Protein AF-A0AA35M5R7-F1 (afdb_monomer)

pLDDT: mean 72.21, std 17.7, range [35.25, 91.69]

Sequence (112 aa):
MNRRSISDASERSCEGLTAEDTRELWRCMLELQGLYGCYTSARIDVAMEAGEQGVNLMPNRFIIDTLNSSVLEHLPQDGLEKLNRFLCHDGPPSPPAKRSHRPNFLKRSAMA

Organism: NCBI:txid1926264

Foldseek 3Di:
DDPPDPVVLVL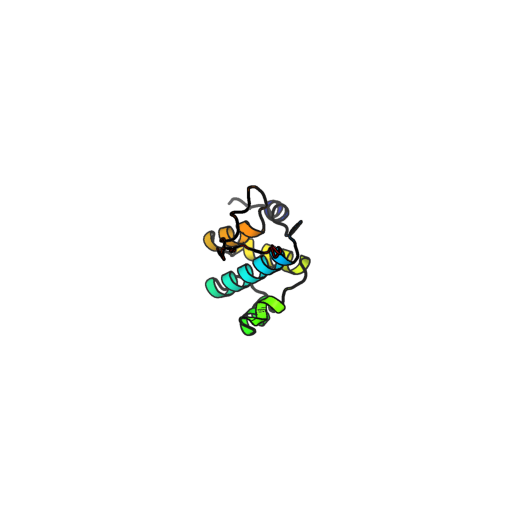QALPPPDPVLLLVLQVLVLVQCVVPVQFPDPLSVVLVVVPVCSSVSRDDSVVSSVRVSSRCVVRDPVSVVSNSVSRHPPDDDPDPPDPPPDDDDDDDDDDD

Mean predicted aligned error: 13.08 Å

Secondary structure (DSSP, 8-state):
-----GGGTGGG--TT--HHHHHHHHHHHHHHHHHH-----HHHHHHHHTGGGGGGGPPPHHHHHHHHHHHTTTS-HHHHHHHHHHH--SSPPPPP----------------

Structure (mmCIF, N/CA/C/O backbone):
data_AF-A0AA35M5R7-F1
#
_entry.id   AF-A0AA35M5R7-F1
#
loop_
_atom_site.group_PDB
_atom_site.id
_atom_site.type_symbol
_atom_site.label_atom_id
_atom_site.labe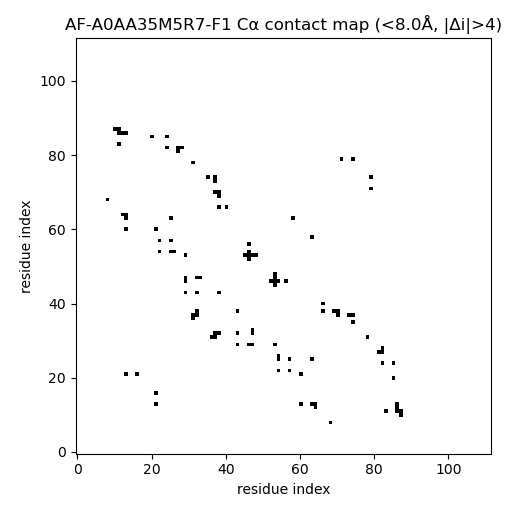l_alt_id
_atom_site.label_comp_id
_atom_site.label_asym_id
_atom_site.label_entity_id
_atom_site.label_seq_id
_atom_site.pdbx_PDB_ins_code
_atom_site.Cartn_x
_atom_site.Cartn_y
_atom_site.Cartn_z
_atom_site.occupancy
_atom_site.B_iso_or_equiv
_atom_site.auth_seq_id
_atom_site.auth_comp_id
_atom_site.auth_asym_id
_atom_site.auth_atom_id
_atom_site.pdbx_PDB_model_num
ATOM 1 N N . MET A 1 1 ? 11.730 20.558 -18.083 1.00 35.25 1 MET A N 1
ATOM 2 C CA . MET A 1 1 ? 11.203 19.367 -17.381 1.00 35.25 1 MET A CA 1
ATOM 3 C C . MET A 1 1 ? 10.576 19.826 -16.070 1.00 35.25 1 MET A C 1
ATOM 5 O O . MET A 1 1 ? 11.260 20.471 -15.286 1.00 35.25 1 MET A O 1
ATOM 9 N N . ASN A 1 2 ? 9.277 19.596 -15.873 1.00 38.25 2 ASN A N 1
ATOM 10 C CA . ASN A 1 2 ? 8.507 20.117 -14.739 1.00 38.25 2 ASN A CA 1
ATOM 11 C C . ASN A 1 2 ? 8.829 19.302 -13.468 1.00 38.25 2 ASN A C 1
ATOM 13 O O . ASN A 1 2 ? 8.335 18.184 -13.334 1.00 38.25 2 ASN A O 1
ATOM 17 N N . ARG A 1 3 ? 9.673 19.820 -12.558 1.00 42.06 3 ARG A N 1
ATOM 18 C CA . ARG A 1 3 ? 9.867 19.217 -11.225 1.00 42.06 3 ARG A CA 1
ATOM 19 C C . ARG A 1 3 ? 8.536 19.318 -10.482 1.00 42.06 3 ARG A C 1
ATOM 21 O O . ARG A 1 3 ? 8.165 20.407 -10.060 1.00 42.06 3 ARG A O 1
ATOM 28 N N . ARG A 1 4 ? 7.802 18.209 -10.365 1.00 51.88 4 ARG A N 1
ATOM 29 C CA . ARG A 1 4 ? 6.687 18.110 -9.419 1.00 51.88 4 ARG A CA 1
ATOM 30 C C . ARG A 1 4 ? 7.297 18.206 -8.025 1.00 51.88 4 ARG A C 1
ATOM 32 O O . ARG A 1 4 ? 8.053 17.338 -7.604 1.00 51.88 4 ARG A O 1
ATOM 39 N N . SER A 1 5 ? 7.085 19.358 -7.411 1.00 42.59 5 SER A N 1
ATOM 40 C CA . SER A 1 5 ? 7.613 19.740 -6.115 1.00 42.59 5 SER A CA 1
ATOM 41 C C . SER A 1 5 ? 7.165 18.749 -5.046 1.00 42.59 5 SER A C 1
ATOM 43 O O . SER A 1 5 ? 5.988 18.417 -4.961 1.00 42.59 5 SER A O 1
ATOM 45 N N . ILE A 1 6 ? 8.098 18.382 -4.171 1.00 48.44 6 ILE A N 1
ATOM 46 C CA . ILE A 1 6 ? 7.886 17.703 -2.878 1.00 48.44 6 ILE A CA 1
ATOM 47 C C . ILE A 1 6 ? 6.775 18.364 -2.027 1.00 48.44 6 ILE A C 1
ATOM 49 O O . ILE A 1 6 ? 6.242 17.752 -1.110 1.00 48.44 6 ILE A O 1
ATOM 53 N N . SER A 1 7 ? 6.36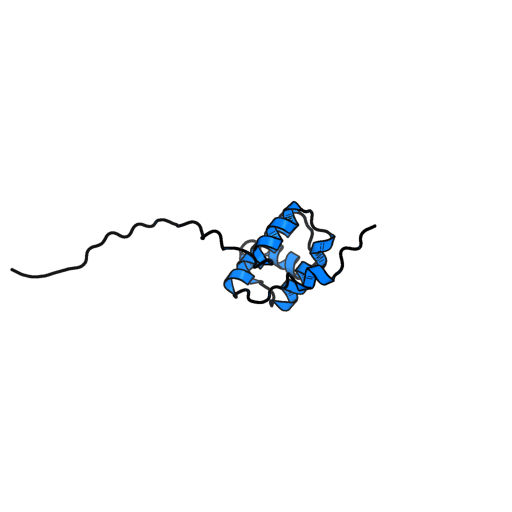8 19.589 -2.365 1.00 41.09 7 SER A N 1
ATOM 54 C CA . SER A 1 7 ? 5.219 20.295 -1.796 1.00 41.09 7 SER A CA 1
ATOM 55 C C . SER A 1 7 ? 3.876 19.560 -1.949 1.00 41.09 7 SER A C 1
ATOM 57 O O . SER A 1 7 ? 3.050 19.684 -1.057 1.00 41.09 7 SER A O 1
ATOM 59 N N . ASP A 1 8 ? 3.670 18.758 -3.000 1.00 44.12 8 ASP A N 1
ATOM 60 C CA . ASP A 1 8 ? 2.409 18.013 -3.223 1.00 44.12 8 ASP A CA 1
ATOM 61 C C . ASP A 1 8 ? 2.312 16.729 -2.369 1.00 44.12 8 ASP A C 1
ATOM 63 O O . ASP A 1 8 ? 1.231 16.198 -2.131 1.00 44.12 8 ASP A O 1
ATOM 67 N N . ALA A 1 9 ? 3.445 16.245 -1.843 1.00 44.56 9 ALA A N 1
ATOM 68 C CA . ALA A 1 9 ? 3.460 15.141 -0.883 1.00 44.56 9 ALA A CA 1
ATOM 69 C C . ALA A 1 9 ? 2.967 15.590 0.504 1.00 44.56 9 ALA A C 1
ATOM 71 O O . ALA A 1 9 ? 2.381 14.796 1.235 1.00 44.56 9 ALA A O 1
ATOM 72 N N . SER A 1 10 ? 3.139 16.877 0.845 1.00 43.00 10 SER A N 1
ATOM 73 C CA . SER A 1 10 ? 2.679 17.433 2.123 1.00 43.00 10 SER A CA 1
ATOM 74 C C . SER A 1 10 ? 1.152 17.515 2.225 1.00 43.00 10 SER A C 1
ATOM 76 O O . SER A 1 10 ? 0.631 17.493 3.336 1.00 43.00 10 SER A O 1
ATOM 78 N N . GLU A 1 11 ? 0.434 17.594 1.099 1.00 50.41 11 GLU A N 1
ATOM 79 C CA . GLU A 1 11 ? -1.040 17.618 1.066 1.00 50.41 11 GLU A CA 1
ATOM 80 C C . GLU A 1 11 ? -1.657 16.208 1.100 1.00 50.41 11 GLU A C 1
ATOM 82 O O . GLU A 1 11 ? -2.857 16.058 1.310 1.00 50.41 11 GLU A O 1
ATOM 87 N N . ARG A 1 12 ? -0.832 15.164 0.941 1.00 59.03 12 ARG A N 1
ATOM 88 C CA . ARG A 1 12 ? -1.219 13.744 0.952 1.00 59.03 12 ARG A CA 1
ATOM 89 C C . ARG A 1 12 ? -0.649 13.003 2.159 1.00 59.03 12 ARG A C 1
ATOM 91 O O . ARG A 1 12 ? -0.316 11.821 2.069 1.00 59.03 12 ARG A O 1
ATOM 98 N N . SER A 1 13 ? -0.476 13.700 3.279 1.00 63.62 13 SER A N 1
ATOM 99 C CA . SER A 1 13 ? -0.031 13.047 4.505 1.00 63.62 13 SER A CA 1
ATOM 100 C C . SER A 1 13 ? -1.156 12.194 5.078 1.00 63.62 13 SER A C 1
ATOM 102 O O . SER A 1 13 ? -2.336 12.502 4.927 1.00 63.62 13 SER A O 1
ATOM 104 N N . CYS A 1 14 ? -0.798 11.141 5.808 1.00 65.88 14 CYS A N 1
ATOM 105 C CA . CYS A 1 14 ? -1.754 10.250 6.472 1.00 65.88 14 CYS A CA 1
ATOM 106 C C . CYS A 1 14 ? -2.562 10.943 7.607 1.00 65.88 14 CYS A C 1
ATOM 108 O O . CYS A 1 14 ? -3.046 10.274 8.520 1.00 65.88 14 CYS A O 1
ATOM 110 N N . GLU A 1 15 ? -2.601 12.278 7.655 1.00 63.09 15 GLU A N 1
ATOM 111 C CA . GLU A 1 15 ? -3.091 13.104 8.758 1.00 63.09 15 GLU A CA 1
ATOM 112 C C . GLU A 1 15 ? -4.607 13.106 8.854 1.00 63.09 15 GLU A C 1
ATOM 114 O O . GLU A 1 15 ? -5.306 13.425 7.904 1.00 63.09 15 GLU A O 1
ATOM 119 N N . GLY A 1 16 ? -5.119 12.688 10.016 1.00 65.12 16 GLY A N 1
ATOM 120 C CA . GLY A 1 16 ? -6.553 12.506 10.240 1.00 65.12 16 GLY A CA 1
ATOM 121 C C . GLY A 1 16 ? -7.099 11.121 9.873 1.00 65.12 16 GLY A C 1
ATOM 122 O O . GLY A 1 16 ? -8.272 10.875 10.140 1.00 65.12 16 GLY A O 1
ATOM 123 N N . LEU A 1 17 ? -6.285 10.197 9.339 1.00 73.31 17 LEU A N 1
ATOM 124 C CA . LEU A 1 17 ? -6.714 8.806 9.135 1.00 73.31 17 LEU A CA 1
ATOM 125 C C . LEU A 1 17 ? -6.906 8.095 10.478 1.00 73.31 17 LEU A C 1
ATOM 127 O O . LEU A 1 17 ? -6.049 8.165 11.366 1.00 73.31 17 LEU A O 1
ATOM 131 N N . THR A 1 18 ? -8.015 7.367 10.624 1.00 81.38 18 THR A N 1
ATOM 132 C CA . THR A 1 18 ? -8.205 6.496 11.787 1.00 81.38 18 THR A CA 1
ATOM 133 C C . THR A 1 18 ? -7.282 5.278 11.698 1.00 81.38 18 THR A C 1
ATOM 135 O O . THR A 1 18 ? -6.686 4.983 10.658 1.00 81.38 18 THR A O 1
ATOM 138 N N . ALA A 1 19 ? -7.150 4.526 12.793 1.00 80.19 19 ALA A N 1
ATOM 139 C CA . ALA A 1 19 ? -6.386 3.277 12.781 1.00 80.19 19 ALA A CA 1
ATOM 140 C C . ALA A 1 19 ? -6.970 2.235 11.806 1.00 80.19 19 ALA A C 1
ATOM 142 O O . ALA A 1 19 ? -6.236 1.377 11.318 1.00 80.19 19 ALA A O 1
ATOM 143 N N . GLU A 1 20 ? -8.275 2.303 11.527 1.00 82.31 20 GLU A N 1
ATOM 144 C CA . GLU A 1 20 ? -8.945 1.437 10.555 1.00 82.31 20 GLU A CA 1
ATOM 145 C C . GLU A 1 20 ? -8.611 1.867 9.124 1.00 82.31 20 GLU A C 1
ATOM 147 O O . GLU A 1 20 ? -8.150 1.034 8.345 1.00 82.31 20 GLU A O 1
ATOM 152 N N . ASP A 1 21 ? -8.701 3.164 8.816 1.00 83.75 21 ASP A N 1
ATOM 153 C CA . ASP A 1 21 ? -8.319 3.690 7.498 1.00 83.75 21 ASP A CA 1
ATOM 154 C C . ASP A 1 21 ? -6.827 3.470 7.211 1.00 83.75 21 ASP A C 1
ATOM 156 O O . ASP A 1 21 ? -6.437 3.106 6.105 1.00 83.75 21 ASP A O 1
ATOM 160 N N . THR A 1 22 ? -5.977 3.616 8.232 1.00 84.50 22 THR A N 1
ATOM 161 C CA . THR A 1 22 ? -4.534 3.346 8.130 1.00 84.50 22 THR A CA 1
ATOM 162 C C . THR A 1 22 ? -4.265 1.876 7.796 1.00 84.50 22 THR A C 1
ATOM 164 O O . THR A 1 22 ? -3.333 1.560 7.054 1.00 84.50 22 THR A O 1
ATOM 167 N N . ARG A 1 23 ? -5.096 0.960 8.308 1.00 87.44 23 ARG A N 1
ATOM 168 C CA . ARG A 1 23 ? -5.001 -0.472 8.008 1.00 87.44 23 ARG A CA 1
ATOM 169 C C . ARG A 1 23 ? -5.459 -0.780 6.584 1.00 87.44 23 ARG A C 1
ATOM 171 O O . ARG A 1 23 ? -4.840 -1.610 5.921 1.00 87.44 23 ARG A O 1
ATOM 178 N N . GLU A 1 24 ? -6.511 -0.118 6.109 1.00 87.50 24 GLU A N 1
ATOM 179 C CA . GLU A 1 24 ? -6.964 -0.235 4.718 1.00 87.50 24 GLU A CA 1
ATOM 180 C C . GLU A 1 24 ? -5.920 0.321 3.742 1.00 87.50 24 GLU A C 1
ATOM 182 O O . GLU A 1 24 ? -5.585 -0.341 2.759 1.00 87.50 24 GLU A O 1
ATOM 187 N N . LEU A 1 25 ? -5.320 1.471 4.067 1.00 88.12 25 LEU A N 1
ATOM 188 C CA . LEU A 1 25 ? -4.189 2.039 3.337 1.00 88.12 25 LEU A CA 1
ATOM 189 C C . LEU A 1 25 ? -3.024 1.048 3.285 1.00 88.12 25 LEU A C 1
ATOM 191 O O . LEU A 1 25 ? -2.520 0.757 2.205 1.00 88.12 25 LEU A O 1
ATOM 195 N N . TRP A 1 26 ? -2.631 0.473 4.424 1.00 90.44 26 TRP A N 1
ATOM 196 C CA . TRP A 1 26 ? -1.558 -0.521 4.473 1.00 90.44 26 TRP A CA 1
ATOM 197 C C . TRP A 1 26 ? -1.850 -1.732 3.581 1.00 90.44 26 TRP A C 1
ATOM 199 O O . TRP A 1 26 ? -0.988 -2.172 2.823 1.00 90.44 26 TRP A O 1
ATOM 209 N N . ARG A 1 27 ? -3.087 -2.236 3.600 1.00 89.38 27 ARG A N 1
ATOM 210 C CA . ARG A 1 27 ? -3.510 -3.319 2.706 1.00 89.38 27 ARG A CA 1
ATOM 211 C C . ARG A 1 27 ? -3.403 -2.916 1.233 1.00 89.38 27 ARG A C 1
ATOM 213 O O . ARG A 1 27 ? -2.944 -3.717 0.423 1.00 89.38 27 ARG A O 1
ATOM 220 N N . CYS A 1 28 ? -3.789 -1.687 0.895 1.00 89.12 28 CYS A N 1
ATOM 221 C CA . CYS A 1 28 ? -3.638 -1.149 -0.454 1.00 89.12 28 CYS A CA 1
ATOM 222 C C . CYS A 1 28 ? 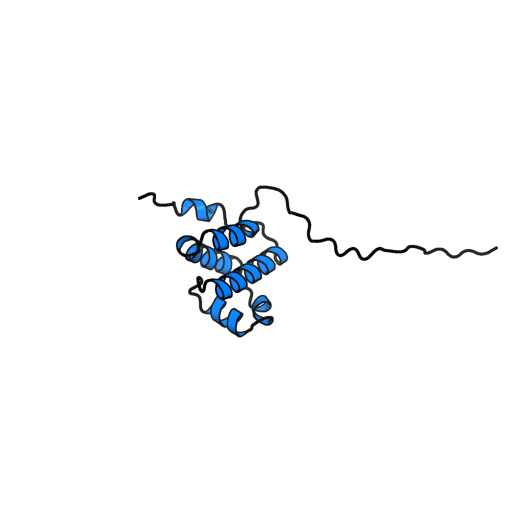-2.161 -1.085 -0.876 1.00 89.12 28 CYS A C 1
ATOM 224 O O . CYS A 1 28 ? -1.831 -1.511 -1.980 1.00 89.12 28 CYS A O 1
ATOM 226 N N . MET A 1 29 ? -1.260 -0.649 0.010 1.00 89.56 29 MET A N 1
ATOM 227 C CA . MET A 1 29 ? 0.184 -0.620 -0.261 1.00 89.56 29 MET A CA 1
ATOM 228 C C . MET A 1 29 ? 0.744 -2.017 -0.572 1.00 89.56 29 MET A C 1
ATOM 230 O O . MET A 1 29 ? 1.523 -2.168 -1.510 1.00 89.56 29 MET A O 1
ATOM 234 N N . LEU A 1 30 ? 0.322 -3.050 0.168 1.00 90.62 30 LEU A N 1
ATOM 235 C CA . LEU A 1 30 ? 0.731 -4.437 -0.096 1.00 90.62 30 LEU A CA 1
ATOM 236 C C . LEU A 1 30 ? 0.195 -4.956 -1.439 1.00 90.62 30 LEU A C 1
ATOM 238 O O . LEU A 1 30 ? 0.916 -5.619 -2.180 1.00 90.62 30 LEU A O 1
ATOM 242 N N . GLU A 1 31 ? -1.045 -4.620 -1.801 1.00 90.00 31 GLU A N 1
ATOM 243 C CA . GLU A 1 31 ? -1.588 -4.971 -3.121 1.00 90.00 31 GLU A CA 1
ATOM 244 C C . GLU A 1 31 ? -0.787 -4.301 -4.248 1.00 90.00 31 GLU A C 1
ATOM 246 O O . GLU A 1 31 ? -0.402 -4.959 -5.215 1.00 90.00 31 GLU A O 1
ATOM 251 N N . LEU A 1 32 ? -0.483 -3.007 -4.106 1.00 88.88 32 LEU A N 1
ATOM 252 C CA . LEU A 1 32 ? 0.346 -2.273 -5.063 1.00 88.88 32 LEU A CA 1
ATOM 253 C C . LEU A 1 32 ? 1.749 -2.873 -5.173 1.00 88.88 32 LEU A C 1
ATOM 255 O O . LEU A 1 32 ? 2.270 -2.982 -6.283 1.00 88.88 32 LEU A O 1
ATOM 259 N N . GLN A 1 33 ? 2.328 -3.330 -4.060 1.00 89.88 33 GLN A N 1
ATOM 260 C CA . GLN A 1 33 ? 3.597 -4.048 -4.087 1.00 89.88 33 GLN A CA 1
ATOM 261 C C . GLN A 1 33 ? 3.504 -5.341 -4.898 1.00 89.88 33 GLN A C 1
ATOM 263 O O . GLN A 1 33 ? 4.377 -5.600 -5.719 1.00 89.88 33 GLN A O 1
ATOM 268 N N . GLY A 1 34 ? 2.456 -6.143 -4.708 1.00 86.19 34 GLY A N 1
ATOM 269 C CA . GLY A 1 34 ? 2.278 -7.384 -5.467 1.00 86.19 34 GLY A CA 1
ATOM 270 C C . GLY A 1 34 ? 2.064 -7.160 -6.966 1.00 86.19 34 GLY A C 1
ATOM 271 O O . GLY A 1 34 ? 2.482 -7.982 -7.776 1.00 86.19 34 GLY A O 1
ATOM 272 N N . LEU A 1 35 ? 1.429 -6.046 -7.338 1.00 87.44 35 LEU A N 1
ATOM 273 C CA . LEU A 1 35 ? 1.127 -5.710 -8.730 1.00 87.44 35 LEU A CA 1
ATOM 274 C C . LEU A 1 35 ? 2.300 -5.056 -9.466 1.00 87.44 35 LEU A C 1
ATOM 276 O O . LEU A 1 35 ? 2.525 -5.352 -10.638 1.00 87.44 35 LEU A O 1
ATOM 280 N N . TYR A 1 36 ? 3.014 -4.148 -8.799 1.00 85.62 36 TYR A N 1
ATOM 281 C CA . TYR A 1 36 ? 3.994 -3.268 -9.440 1.00 85.62 36 TYR A CA 1
ATOM 282 C C . TYR A 1 36 ? 5.418 -3.409 -8.890 1.00 85.62 36 TYR A C 1
ATOM 284 O O . TYR A 1 36 ? 6.350 -2.958 -9.550 1.00 85.62 36 TYR A O 1
ATOM 292 N N . GLY A 1 37 ? 5.611 -4.002 -7.706 1.00 85.25 37 GLY A N 1
ATOM 293 C CA . GLY A 1 37 ? 6.931 -4.133 -7.072 1.00 85.25 37 GLY A CA 1
ATOM 294 C C . GLY A 1 37 ? 7.603 -2.789 -6.774 1.00 85.25 37 GLY A C 1
ATOM 295 O O . GLY A 1 37 ? 8.819 -2.660 -6.880 1.00 85.25 37 GLY A O 1
ATOM 296 N N . CYS A 1 38 ? 6.806 -1.761 -6.484 1.00 83.94 38 CYS A N 1
ATOM 297 C CA . CYS A 1 38 ? 7.232 -0.364 -6.429 1.00 83.94 38 CYS A CA 1
ATOM 298 C C . CYS A 1 38 ? 7.832 0.073 -5.081 1.00 83.94 38 CYS A C 1
ATOM 300 O O . CYS A 1 38 ? 8.522 1.087 -5.025 1.00 83.94 38 CYS A O 1
ATOM 302 N N . TYR A 1 39 ? 7.580 -0.658 -3.994 1.00 85.38 39 TYR A N 1
ATOM 303 C CA . TYR A 1 39 ? 8.129 -0.359 -2.674 1.00 85.38 39 TYR A CA 1
ATOM 304 C C . TYR A 1 39 ? 9.464 -1.079 -2.455 1.00 85.38 39 TYR A C 1
ATOM 306 O O . TYR A 1 39 ? 9.521 -2.301 -2.341 1.00 85.38 39 TYR A O 1
ATOM 314 N N . THR A 1 40 ? 10.539 -0.311 -2.287 1.00 83.19 40 THR A N 1
ATOM 315 C CA . THR A 1 40 ? 11.869 -0.783 -1.863 1.00 83.19 40 THR A CA 1
ATOM 316 C C . THR A 1 40 ? 11.995 -0.711 -0.341 1.00 83.19 40 THR A C 1
ATOM 318 O O . THR A 1 40 ? 12.762 0.075 0.215 1.00 83.19 40 THR A O 1
ATOM 321 N N . SER A 1 41 ? 11.194 -1.500 0.375 1.00 84.06 41 SER A N 1
ATOM 322 C CA . SER A 1 41 ? 11.265 -1.544 1.835 1.00 84.06 41 SER A CA 1
ATOM 323 C C . SER A 1 41 ? 11.160 -2.957 2.366 1.00 84.06 41 SER A C 1
ATOM 325 O O . SER A 1 41 ? 10.113 -3.584 2.243 1.00 84.06 41 SER A O 1
ATOM 327 N N . ALA A 1 42 ? 12.179 -3.360 3.130 1.00 88.19 42 ALA A N 1
ATOM 328 C CA . ALA A 1 42 ? 12.203 -4.639 3.832 1.00 88.19 42 ALA A CA 1
ATOM 329 C C . ALA A 1 42 ? 10.948 -4.877 4.690 1.00 88.19 42 ALA A C 1
ATOM 331 O O . ALA A 1 42 ? 10.538 -6.010 4.901 1.00 88.19 42 ALA A O 1
ATOM 332 N N . ARG A 1 43 ? 10.305 -3.812 5.191 1.00 88.69 43 ARG A N 1
ATOM 333 C CA . ARG A 1 43 ? 9.064 -3.946 5.962 1.00 88.69 43 ARG A CA 1
ATOM 334 C C . ARG A 1 43 ? 7.884 -4.381 5.088 1.00 88.69 43 ARG A C 1
ATOM 336 O O . ARG A 1 43 ? 7.055 -5.162 5.546 1.00 88.69 43 ARG A O 1
ATOM 343 N N . ILE A 1 44 ? 7.802 -3.860 3.867 1.00 89.94 44 ILE A N 1
ATOM 344 C CA . ILE A 1 44 ? 6.812 -4.291 2.880 1.00 89.94 44 ILE A CA 1
ATOM 345 C C . ILE A 1 44 ? 7.126 -5.731 2.464 1.00 89.94 44 ILE A C 1
ATOM 347 O O . ILE A 1 44 ? 6.214 -6.547 2.460 1.00 89.94 44 ILE A O 1
ATOM 351 N N . ASP A 1 45 ? 8.394 -6.063 2.200 1.00 90.00 45 ASP A N 1
ATOM 352 C CA . ASP A 1 45 ? 8.801 -7.423 1.820 1.00 90.00 45 ASP A CA 1
ATOM 353 C C . ASP A 1 45 ? 8.385 -8.457 2.875 1.00 90.00 45 ASP A C 1
ATOM 355 O O . ASP A 1 45 ? 7.666 -9.401 2.560 1.00 90.00 45 ASP A O 1
ATOM 359 N N . VAL A 1 46 ? 8.698 -8.213 4.152 1.00 91.56 46 VAL A N 1
ATOM 360 C CA . VAL A 1 46 ? 8.295 -9.106 5.254 1.00 91.56 46 VAL A CA 1
ATOM 361 C C . VAL A 1 46 ? 6.770 -9.243 5.345 1.00 91.56 46 VAL A C 1
ATOM 363 O O . VAL A 1 46 ? 6.247 -10.320 5.635 1.00 91.56 46 VAL A O 1
ATOM 366 N N . ALA A 1 47 ? 6.026 -8.164 5.097 1.00 91.69 47 ALA A N 1
ATOM 367 C CA . ALA A 1 47 ? 4.569 -8.215 5.092 1.00 91.69 47 ALA A CA 1
ATOM 368 C C . ALA A 1 47 ? 4.004 -8.978 3.885 1.00 91.69 47 ALA A C 1
ATOM 370 O O . ALA A 1 47 ? 3.019 -9.697 4.036 1.00 91.69 47 ALA A O 1
ATOM 371 N N . MET A 1 48 ? 4.643 -8.886 2.720 1.00 90.44 48 MET A N 1
ATOM 372 C CA . MET A 1 48 ? 4.301 -9.679 1.539 1.00 90.44 48 MET A CA 1
ATOM 373 C C . MET A 1 48 ? 4.562 -11.168 1.770 1.00 90.44 48 MET A C 1
ATOM 375 O O . MET A 1 48 ? 3.706 -11.994 1.459 1.00 90.44 48 MET A O 1
ATOM 379 N N . GLU A 1 49 ? 5.702 -11.512 2.375 1.00 89.56 49 GLU A N 1
ATOM 380 C CA . GLU A 1 49 ? 6.049 -12.890 2.743 1.00 89.56 49 GLU A CA 1
ATOM 381 C C . GLU A 1 49 ? 5.050 -13.488 3.746 1.00 89.56 49 GLU A C 1
ATOM 383 O O . GLU A 1 49 ? 4.742 -14.679 3.699 1.00 89.56 49 GLU A O 1
ATOM 388 N N . ALA A 1 50 ? 4.490 -12.656 4.627 1.00 88.69 50 ALA A N 1
ATOM 389 C CA . ALA A 1 50 ? 3.471 -13.054 5.593 1.00 88.69 50 ALA A CA 1
ATOM 390 C C . ALA A 1 50 ? 2.060 -13.240 4.987 1.00 88.69 50 A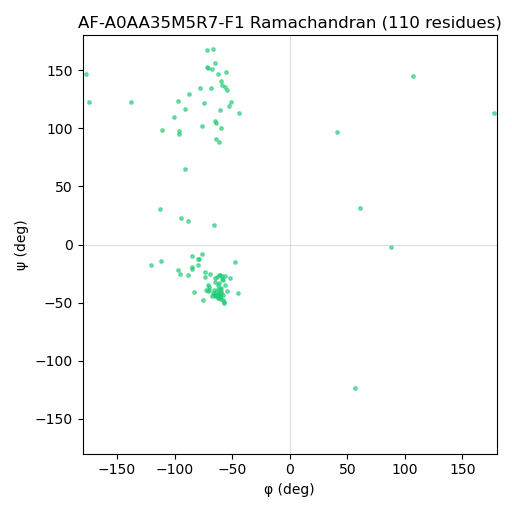LA A C 1
ATOM 392 O O . ALA A 1 50 ? 1.153 -13.703 5.687 1.00 88.69 50 ALA A O 1
ATOM 393 N N . GLY A 1 51 ? 1.845 -12.882 3.714 1.00 86.25 51 GLY A N 1
ATOM 394 C CA . GLY A 1 51 ? 0.568 -13.034 3.014 1.00 86.25 51 GLY A CA 1
ATOM 395 C C . GLY A 1 51 ? -0.590 -12.328 3.729 1.00 86.25 51 GLY A C 1
ATOM 396 O O . GLY A 1 51 ? -0.524 -11.135 4.022 1.00 86.25 51 GLY A O 1
ATOM 397 N N . GLU A 1 52 ? -1.655 -13.066 4.063 1.00 83.25 52 GLU A N 1
ATOM 398 C CA . GLU A 1 52 ? -2.813 -12.513 4.789 1.00 83.25 52 GLU A CA 1
ATOM 399 C C . GLU A 1 52 ? -2.448 -11.952 6.174 1.00 83.25 52 GLU A C 1
ATOM 401 O O . GLU A 1 52 ? -3.097 -11.024 6.660 1.00 83.25 52 GLU A O 1
ATOM 406 N N . GLN A 1 53 ? -1.375 -12.452 6.799 1.00 86.19 53 GLN A N 1
ATOM 407 C CA . GLN A 1 53 ? -0.890 -11.922 8.075 1.00 86.19 53 GLN A CA 1
ATOM 408 C C . GLN A 1 53 ? -0.084 -10.627 7.923 1.00 86.19 53 GLN A C 1
ATOM 410 O O . GLN A 1 53 ? 0.123 -9.924 8.913 1.00 86.19 53 GLN A O 1
ATOM 415 N N . GLY A 1 54 ? 0.312 -10.254 6.701 1.00 85.06 54 GLY A N 1
ATOM 416 C CA . GLY A 1 54 ? 1.033 -9.013 6.411 1.00 85.06 54 GLY A CA 1
ATOM 417 C C . GLY A 1 54 ? 0.278 -7.755 6.827 1.00 85.06 54 GLY A C 1
ATOM 418 O O . GLY A 1 54 ? 0.881 -6.765 7.245 1.00 85.06 54 GLY A O 1
ATOM 419 N N . VAL A 1 55 ? -1.056 -7.809 6.819 1.00 85.56 55 VAL A N 1
ATOM 420 C CA . VAL A 1 55 ? -1.911 -6.705 7.280 1.00 85.56 55 VAL A CA 1
ATOM 421 C C . VAL A 1 55 ? -1.731 -6.438 8.783 1.00 85.56 55 VAL A C 1
ATOM 423 O O . VAL A 1 55 ? -1.845 -5.294 9.219 1.00 85.56 55 VAL A O 1
ATOM 426 N N . ASN A 1 56 ? -1.381 -7.458 9.576 1.00 86.94 56 ASN A N 1
ATOM 427 C CA . ASN A 1 56 ? -1.113 -7.317 11.012 1.00 86.94 56 ASN A CA 1
ATOM 428 C C . ASN A 1 56 ? 0.287 -6.760 11.313 1.00 86.94 56 ASN A C 1
ATOM 430 O O . ASN A 1 56 ? 0.546 -6.336 12.436 1.00 86.94 56 ASN A O 1
ATOM 434 N N . LEU A 1 57 ? 1.178 -6.714 10.318 1.00 87.12 57 LEU A N 1
ATOM 435 C CA . LEU A 1 57 ? 2.525 -6.139 10.428 1.00 87.12 57 LEU A CA 1
ATOM 436 C C . LEU A 1 57 ? 2.548 -4.633 10.121 1.00 87.12 57 LEU A C 1
ATOM 438 O O . LEU A 1 57 ? 3.599 -4.061 9.815 1.00 87.12 57 LEU A O 1
ATOM 442 N N . MET A 1 58 ? 1.377 -3.995 10.218 1.00 88.31 58 MET A N 1
ATOM 443 C CA . MET A 1 58 ? 1.168 -2.582 9.941 1.00 88.31 58 MET A CA 1
ATOM 444 C C . MET A 1 58 ? 2.192 -1.710 10.700 1.00 88.31 58 MET A C 1
ATOM 446 O O . MET A 1 58 ? 2.279 -1.773 11.932 1.00 88.31 58 MET A O 1
ATOM 450 N N . PRO A 1 59 ? 2.977 -0.882 9.986 1.00 85.56 59 PRO A N 1
ATOM 451 C CA . PRO 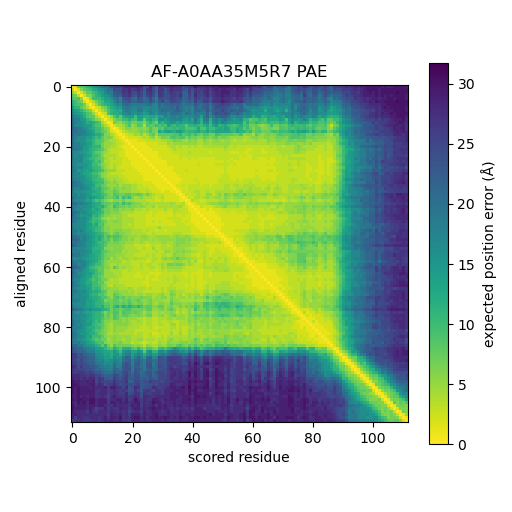A 1 59 ? 3.875 0.080 10.602 1.00 85.56 59 PRO A CA 1
ATOM 452 C C . PRO A 1 59 ? 3.144 1.190 11.358 1.00 85.56 59 PRO A C 1
ATOM 454 O O . PRO A 1 59 ? 1.949 1.421 11.193 1.00 85.56 59 PRO A O 1
ATOM 457 N N . ASN A 1 60 ? 3.905 1.959 12.139 1.00 87.25 60 ASN A N 1
ATOM 458 C CA . ASN A 1 60 ? 3.421 3.243 12.631 1.00 87.25 60 ASN A CA 1
ATOM 459 C C . ASN A 1 60 ? 3.137 4.183 11.442 1.00 87.25 60 ASN A C 1
ATOM 461 O O . ASN A 1 60 ? 3.869 4.161 10.450 1.00 87.25 60 ASN A O 1
ATOM 465 N N . ARG A 1 61 ? 2.121 5.040 11.576 1.00 81.56 61 ARG A N 1
ATOM 466 C CA . ARG A 1 61 ? 1.711 6.044 10.584 1.00 81.56 61 ARG A CA 1
ATOM 467 C C . ARG A 1 61 ? 2.886 6.828 9.988 1.00 81.56 61 ARG A C 1
ATOM 469 O O . ARG A 1 61 ? 2.928 7.018 8.781 1.00 81.56 61 ARG A O 1
ATOM 476 N N . PHE A 1 62 ? 3.866 7.221 10.802 1.00 83.19 62 PHE A N 1
ATOM 477 C CA . PHE A 1 62 ? 5.051 7.942 10.316 1.00 83.19 62 PHE A CA 1
ATOM 478 C C . PHE A 1 62 ? 5.861 7.144 9.277 1.00 83.19 62 PHE A C 1
ATOM 480 O O . PHE A 1 62 ? 6.335 7.681 8.278 1.00 83.19 62 PHE A O 1
ATOM 487 N N . ILE A 1 63 ? 5.997 5.835 9.491 1.00 86.88 63 ILE A N 1
ATOM 488 C CA . ILE A 1 63 ? 6.703 4.950 8.562 1.00 86.88 63 ILE A CA 1
ATOM 489 C C . ILE A 1 63 ? 5.881 4.763 7.287 1.00 86.88 63 ILE A C 1
ATOM 491 O O . ILE A 1 63 ? 6.452 4.779 6.205 1.00 86.88 63 ILE A O 1
ATOM 495 N N . ILE A 1 64 ? 4.556 4.632 7.396 1.00 87.44 64 ILE A N 1
ATOM 496 C CA . ILE A 1 64 ? 3.656 4.553 6.233 1.00 87.44 64 ILE A CA 1
ATOM 497 C C . ILE A 1 64 ? 3.808 5.794 5.345 1.00 87.44 64 ILE A C 1
ATOM 499 O O . ILE A 1 64 ? 3.992 5.671 4.138 1.00 87.44 64 ILE A O 1
ATOM 503 N N . ASP A 1 65 ? 3.798 6.977 5.953 1.00 85.00 65 ASP A N 1
ATOM 504 C CA . ASP A 1 65 ? 3.967 8.259 5.267 1.00 85.00 65 ASP A CA 1
ATOM 505 C C . ASP A 1 65 ? 5.323 8.354 4.542 1.00 85.00 65 ASP A C 1
ATOM 507 O O . ASP A 1 65 ? 5.396 8.707 3.361 1.00 85.00 65 ASP A O 1
ATOM 511 N N . THR A 1 66 ? 6.387 7.901 5.211 1.00 85.69 66 THR A N 1
ATOM 512 C CA . THR A 1 66 ? 7.732 7.819 4.623 1.00 85.69 66 THR A CA 1
ATOM 513 C C . THR A 1 66 ? 7.762 6.873 3.416 1.00 85.69 66 THR A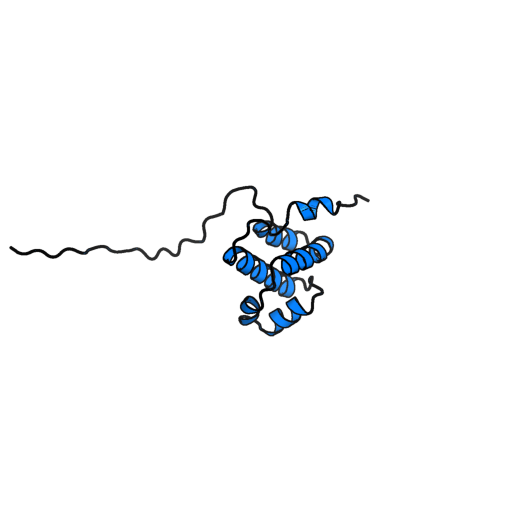 C 1
ATOM 515 O O . THR A 1 66 ? 8.304 7.222 2.370 1.00 85.69 66 THR A O 1
ATOM 518 N N . LEU A 1 67 ? 7.157 5.685 3.534 1.00 86.50 67 LEU A N 1
ATOM 519 C CA . LEU A 1 67 ? 7.106 4.692 2.455 1.00 86.50 67 LEU A CA 1
ATOM 520 C C . LEU A 1 67 ? 6.320 5.197 1.247 1.00 86.50 67 LEU A C 1
ATOM 522 O O . LEU A 1 67 ? 6.733 4.985 0.109 1.00 86.50 67 LEU A O 1
ATOM 526 N N . ASN A 1 68 ? 5.200 5.873 1.495 1.00 84.56 68 ASN A N 1
ATOM 527 C CA . ASN A 1 68 ? 4.405 6.472 0.437 1.00 84.56 68 ASN A CA 1
ATOM 528 C C . ASN A 1 68 ? 5.188 7.579 -0.263 1.00 84.56 68 ASN A C 1
ATOM 530 O O . ASN A 1 68 ? 5.257 7.579 -1.484 1.00 84.56 68 ASN A O 1
ATOM 534 N N . SER A 1 69 ? 5.877 8.446 0.476 1.00 83.12 69 SER A N 1
ATOM 535 C CA . SER A 1 69 ? 6.692 9.513 -0.117 1.00 83.12 69 SER A CA 1
ATOM 536 C C . SER A 1 69 ? 7.720 8.988 -1.127 1.00 83.12 69 SER A C 1
ATOM 538 O O . SER A 1 69 ? 7.880 9.579 -2.191 1.00 83.12 69 SER A O 1
ATOM 540 N N . SER A 1 70 ? 8.362 7.851 -0.839 1.00 81.56 70 SER A N 1
ATOM 541 C CA . SER A 1 70 ? 9.341 7.230 -1.744 1.00 81.56 70 SER A CA 1
ATOM 542 C C . SER A 1 70 ? 8.727 6.545 -2.970 1.00 81.56 70 SER A C 1
ATOM 544 O O . SER A 1 70 ? 9.415 6.367 -3.971 1.00 81.56 70 SER A O 1
ATOM 546 N N . VAL A 1 71 ? 7.454 6.136 -2.918 1.00 81.75 71 VAL A N 1
ATOM 547 C CA . VAL A 1 71 ? 6.809 5.423 -4.034 1.00 81.75 71 VAL A CA 1
ATOM 548 C C . VAL A 1 71 ? 6.160 6.371 -5.043 1.00 81.75 71 VAL A C 1
ATOM 550 O O . VAL A 1 71 ? 6.055 6.024 -6.216 1.00 81.75 71 VAL A O 1
ATOM 553 N N . LEU A 1 72 ? 5.751 7.577 -4.623 1.00 75.69 72 LEU A N 1
ATOM 554 C CA . LEU A 1 72 ? 5.017 8.538 -5.467 1.00 75.69 72 LEU A CA 1
ATOM 555 C C . LEU A 1 72 ? 5.752 8.901 -6.771 1.00 75.69 72 LEU A C 1
ATOM 557 O O . LEU A 1 72 ? 5.110 9.249 -7.760 1.00 75.69 72 LEU A O 1
ATOM 561 N N . GLU A 1 73 ? 7.083 8.826 -6.784 1.00 73.06 73 GLU A N 1
ATOM 562 C CA . GLU A 1 73 ? 7.922 9.129 -7.951 1.00 73.06 73 GLU A CA 1
ATOM 563 C C . GLU A 1 73 ? 8.106 7.948 -8.922 1.00 73.06 73 GLU A C 1
ATOM 565 O O . GLU A 1 73 ? 8.402 8.163 -10.100 1.00 73.06 73 GLU A O 1
ATOM 570 N N . HIS A 1 74 ? 7.892 6.714 -8.457 1.00 74.88 74 HIS A N 1
ATOM 571 C CA . HIS A 1 74 ? 8.114 5.483 -9.226 1.00 74.88 74 HIS A CA 1
ATOM 572 C C . HIS A 1 74 ? 6.823 4.734 -9.577 1.00 74.88 74 HIS A C 1
ATOM 574 O O . HIS A 1 74 ? 6.835 3.846 -10.431 1.00 74.88 74 HIS A O 1
ATOM 580 N N . LEU A 1 75 ? 5.707 5.079 -8.935 1.00 79.31 75 LEU A N 1
ATOM 581 C CA . LEU A 1 75 ? 4.428 4.416 -9.132 1.00 79.31 75 LEU A CA 1
ATOM 582 C C . LEU A 1 75 ? 3.753 4.879 -10.438 1.00 79.31 75 LEU A C 1
ATOM 584 O O . LEU A 1 75 ? 3.680 6.083 -10.704 1.00 79.31 75 LEU A O 1
ATOM 588 N N . PRO A 1 76 ? 3.207 3.960 -11.255 1.00 82.31 76 PRO A N 1
ATOM 589 C CA . PRO A 1 76 ? 2.389 4.337 -12.401 1.00 82.31 76 PRO A CA 1
ATOM 590 C C . PRO A 1 76 ? 1.104 5.040 -11.948 1.00 82.31 76 PRO A C 1
ATOM 592 O O . PRO A 1 76 ? 0.613 4.821 -10.841 1.00 82.31 76 PRO A O 1
ATOM 595 N N . GLN A 1 77 ? 0.526 5.852 -12.837 1.00 79.19 77 GLN A N 1
ATOM 596 C CA . GLN A 1 77 ? -0.640 6.685 -12.524 1.00 79.19 77 GLN A CA 1
ATOM 597 C C . GLN A 1 77 ? -1.837 5.878 -11.990 1.00 79.19 77 GLN A C 1
ATOM 599 O O . GLN A 1 77 ? -2.501 6.330 -11.068 1.00 79.19 77 GLN A O 1
ATOM 604 N N . ASP A 1 78 ? -2.042 4.655 -12.482 1.00 84.19 78 ASP A N 1
ATOM 605 C CA . ASP A 1 78 ? -3.075 3.727 -11.997 1.00 84.19 78 ASP A CA 1
ATOM 606 C C . ASP A 1 78 ? -2.899 3.356 -10.510 1.00 84.19 78 ASP A C 1
ATOM 608 O O . ASP A 1 78 ? -3.844 3.379 -9.720 1.00 84.19 78 ASP A O 1
ATOM 612 N N . GLY A 1 79 ? -1.662 3.056 -10.100 1.00 82.81 79 GLY A N 1
ATOM 613 C CA . GLY A 1 79 ? -1.343 2.775 -8.701 1.00 82.81 79 GLY A CA 1
ATOM 614 C C . GLY A 1 79 ? -1.436 4.031 -7.838 1.00 82.81 79 GLY A C 1
ATOM 615 O O . GLY A 1 79 ? -1.900 3.971 -6.699 1.00 82.81 79 GLY A O 1
ATOM 616 N N . LEU A 1 80 ? -1.035 5.175 -8.397 1.00 82.62 80 LEU A N 1
ATOM 617 C CA . LEU A 1 80 ? -1.093 6.470 -7.726 1.00 82.62 80 LEU A CA 1
ATOM 618 C C . LEU A 1 80 ? -2.534 6.869 -7.408 1.00 82.62 80 LEU A C 1
ATOM 620 O O . LEU A 1 80 ? -2.804 7.290 -6.292 1.00 82.62 80 LEU A O 1
ATOM 624 N N . GLU A 1 81 ? -3.461 6.686 -8.348 1.00 83.31 81 GLU A N 1
ATOM 625 C CA . GLU A 1 81 ? -4.893 6.950 -8.164 1.00 83.31 81 GLU A CA 1
ATOM 626 C C . GLU A 1 81 ? -5.480 6.082 -7.040 1.00 83.31 81 GLU A C 1
ATOM 628 O O . GLU A 1 81 ? -6.192 6.583 -6.164 1.00 83.31 81 GLU A O 1
ATOM 633 N N . LYS A 1 82 ? -5.130 4.786 -7.013 1.00 84.75 82 LYS A N 1
ATOM 634 C CA . LYS A 1 82 ? -5.538 3.869 -5.937 1.00 84.75 82 LYS A CA 1
ATOM 635 C C . LYS A 1 82 ? -5.037 4.334 -4.572 1.00 84.75 82 LYS A C 1
ATOM 637 O O . LYS A 1 82 ? -5.818 4.359 -3.624 1.00 84.75 82 LYS A O 1
ATOM 642 N N . LEU A 1 83 ? -3.763 4.715 -4.478 1.00 84.75 83 LEU A N 1
ATOM 643 C CA . LEU A 1 83 ? -3.161 5.208 -3.241 1.00 84.75 83 LEU A CA 1
ATOM 644 C C . LEU A 1 83 ? -3.777 6.553 -2.818 1.00 84.75 83 LEU A C 1
ATOM 646 O O . LEU A 1 83 ? -4.104 6.755 -1.650 1.00 84.75 83 LEU A O 1
ATOM 650 N N . ASN A 1 84 ? -4.002 7.453 -3.779 1.00 82.00 84 ASN A N 1
ATOM 651 C CA . ASN A 1 84 ? -4.550 8.785 -3.546 1.00 82.00 84 ASN A CA 1
ATOM 652 C C . ASN A 1 84 ? -5.972 8.743 -2.974 1.00 82.00 84 ASN A C 1
ATOM 654 O O . ASN A 1 84 ? -6.335 9.621 -2.202 1.00 82.00 84 ASN A O 1
ATOM 658 N N . ARG A 1 85 ? -6.754 7.695 -3.257 1.00 81.56 85 ARG A N 1
ATOM 659 C CA . ARG A 1 85 ? -8.081 7.494 -2.652 1.00 81.56 85 ARG A CA 1
ATOM 660 C C . ARG A 1 85 ? -8.052 7.413 -1.120 1.00 81.56 85 ARG A C 1
ATOM 662 O O . ARG A 1 85 ? -9.050 7.732 -0.484 1.00 81.56 85 ARG A O 1
ATOM 669 N N . PHE A 1 86 ? -6.935 6.979 -0.542 1.00 78.19 86 PHE A N 1
ATOM 670 C CA . PHE A 1 86 ? -6.751 6.889 0.908 1.00 78.19 86 PHE A CA 1
ATOM 671 C C . PHE A 1 86 ? -6.016 8.104 1.490 1.00 78.19 86 PHE A C 1
ATOM 673 O O . PHE A 1 86 ? -6.133 8.366 2.682 1.00 78.19 86 PHE A O 1
ATOM 680 N N . LEU A 1 87 ? -5.251 8.836 0.672 1.00 75.12 87 LEU A N 1
ATOM 681 C CA . LEU A 1 87 ? -4.459 9.993 1.110 1.00 75.12 87 LEU A CA 1
ATOM 682 C C . LEU A 1 87 ? -5.173 11.341 0.900 1.00 75.12 87 LEU A C 1
ATOM 684 O O . LEU A 1 87 ? -4.872 12.300 1.602 1.00 75.12 87 LEU A O 1
ATOM 688 N N . CYS A 1 88 ? 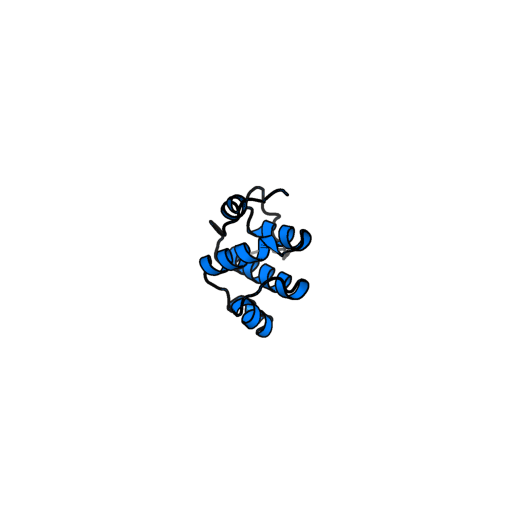-6.108 11.434 -0.050 1.00 64.12 88 CYS A N 1
ATOM 689 C CA . CYS A 1 88 ? -6.821 12.663 -0.395 1.00 64.12 88 CYS A CA 1
ATOM 690 C C . CYS A 1 88 ? -8.212 12.657 0.258 1.00 64.12 88 CYS A C 1
ATOM 692 O O . CYS A 1 88 ? -9.093 11.904 -0.151 1.00 64.12 88 CYS A O 1
ATOM 694 N N . HIS A 1 89 ? -8.418 13.509 1.263 1.00 56.56 89 HIS A N 1
ATOM 695 C CA . HIS A 1 89 ? -9.686 13.628 1.999 1.00 56.56 89 HIS A CA 1
ATOM 696 C C . HIS A 1 89 ? -10.613 14.734 1.446 1.00 56.56 89 HIS A C 1
ATOM 698 O O . HIS A 1 89 ? -11.462 15.243 2.177 1.00 56.56 89 HIS A O 1
ATOM 704 N N . ASP A 1 90 ? -10.468 15.132 0.175 1.00 44.47 90 ASP A N 1
ATOM 705 C CA . ASP A 1 90 ? -11.354 16.123 -0.454 1.00 44.47 90 ASP A CA 1
ATOM 706 C C . ASP A 1 90 ? -12.470 15.424 -1.258 1.00 44.47 90 ASP A C 1
ATOM 708 O O . ASP A 1 90 ? -12.288 15.021 -2.405 1.00 44.47 90 ASP A O 1
ATOM 712 N N . GLY A 1 91 ? -13.638 15.244 -0.628 1.00 39.12 91 GLY A N 1
ATOM 713 C CA . GLY A 1 91 ? -14.889 14.831 -1.290 1.00 39.12 91 GLY A CA 1
ATOM 714 C C . GLY A 1 91 ? -15.337 13.381 -1.033 1.00 39.12 91 GLY A C 1
ATOM 715 O O . GLY A 1 91 ? -14.515 12.492 -0.861 1.00 39.12 91 GLY A O 1
ATOM 716 N N . PRO A 1 92 ? -16.659 13.127 -0.946 1.00 40.53 92 PRO A N 1
ATOM 717 C CA . PRO A 1 92 ? -17.268 12.260 0.063 1.00 40.53 92 PRO A CA 1
ATOM 718 C C . PRO A 1 92 ? -16.918 10.768 -0.049 1.00 40.53 92 PRO A C 1
ATOM 720 O O . PRO A 1 92 ? -16.761 10.243 -1.153 1.00 40.53 92 PRO A O 1
ATOM 723 N N . PRO A 1 93 ? -16.921 10.046 1.091 1.00 46.62 93 PRO A N 1
ATOM 724 C CA . PRO A 1 93 ? -16.733 8.607 1.117 1.00 46.62 93 PRO A CA 1
ATOM 725 C C . PRO A 1 93 ? -17.848 7.945 0.310 1.00 46.62 93 PRO A C 1
ATOM 727 O O . PRO A 1 93 ? -19.028 8.000 0.665 1.00 46.62 93 PRO A O 1
ATOM 730 N N . SER A 1 94 ? -17.479 7.277 -0.781 1.00 45.81 94 SER A N 1
ATOM 731 C CA . SER A 1 94 ? -18.336 6.249 -1.360 1.00 45.81 94 SER A CA 1
ATOM 732 C C . SER A 1 94 ? -18.686 5.268 -0.232 1.00 45.81 94 SER A C 1
ATOM 734 O O . SER A 1 94 ? -17.758 4.701 0.353 1.00 45.81 94 SER A O 1
ATOM 736 N N . PRO A 1 95 ? -19.971 5.092 0.125 1.00 48.56 95 PRO A N 1
ATOM 737 C CA . PRO A 1 95 ? -20.341 4.296 1.284 1.00 48.56 95 PRO A CA 1
ATOM 738 C C . PRO A 1 95 ? -19.827 2.861 1.115 1.00 48.56 95 PRO A C 1
ATOM 740 O O . PRO A 1 95 ? -19.901 2.323 0.002 1.00 48.56 95 PRO A O 1
ATOM 743 N N . PRO A 1 96 ? -19.335 2.221 2.192 1.00 47.19 96 PRO A N 1
ATOM 744 C CA . PRO A 1 96 ? -18.937 0.824 2.143 1.00 47.19 96 PRO A CA 1
ATOM 745 C C . PRO A 1 96 ? -20.128 0.002 1.657 1.00 47.19 96 PRO A C 1
ATOM 747 O O . PRO A 1 96 ? -21.273 0.236 2.063 1.00 47.19 96 PRO A O 1
ATOM 750 N N . ALA A 1 97 ? -19.860 -0.930 0.742 1.00 50.84 97 ALA A N 1
ATOM 751 C CA . ALA A 1 97 ? -20.854 -1.829 0.183 1.00 50.84 97 ALA A CA 1
ATOM 752 C C . ALA A 1 97 ? -21.747 -2.374 1.305 1.00 50.84 97 ALA A C 1
ATOM 754 O O . ALA A 1 97 ? -21.304 -3.113 2.186 1.00 50.84 97 ALA A O 1
ATOM 755 N N . LYS A 1 98 ? -23.023 -1.974 1.281 1.00 45.38 98 LYS A N 1
ATOM 756 C CA . LYS A 1 98 ? -24.040 -2.463 2.205 1.00 45.38 98 LYS A CA 1
ATOM 757 C C . LYS A 1 98 ? -24.132 -3.977 2.022 1.00 45.38 98 LYS A C 1
ATOM 759 O O . LYS A 1 98 ? -24.811 -4.446 1.109 1.00 45.38 98 LYS A O 1
ATOM 764 N N . ARG A 1 99 ? -23.515 -4.763 2.911 1.00 49.38 99 ARG A N 1
ATOM 765 C CA . ARG A 1 99 ? -24.006 -6.119 3.183 1.00 49.38 99 ARG A CA 1
ATOM 766 C C . ARG A 1 99 ? -25.388 -5.942 3.798 1.00 49.38 99 ARG A C 1
A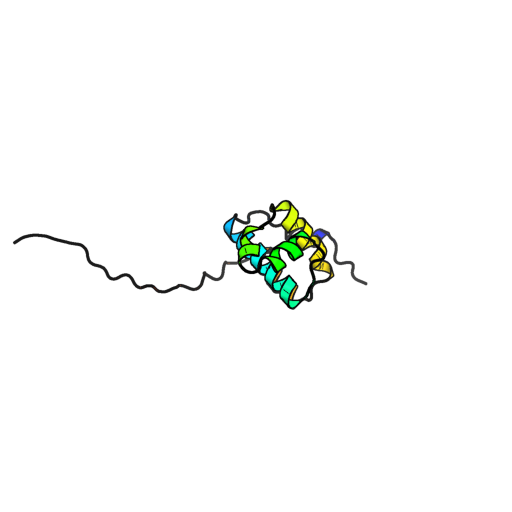TOM 768 O O . ARG A 1 99 ? -25.541 -5.752 4.998 1.00 49.38 99 ARG A O 1
ATOM 775 N N . SER A 1 100 ? -26.391 -5.939 2.927 1.00 47.34 100 SER A N 1
ATOM 776 C CA . SER A 1 100 ? -27.797 -6.058 3.277 1.00 47.34 100 SER A CA 1
ATOM 777 C C . SER A 1 100 ? -27.996 -7.413 3.957 1.00 47.34 100 SER A C 1
ATOM 779 O O . SER A 1 100 ? -28.256 -8.421 3.306 1.00 47.34 100 SER A O 1
ATOM 781 N N . HIS A 1 101 ? -27.815 -7.463 5.274 1.00 51.12 101 HIS A N 1
ATOM 782 C CA . HIS A 1 101 ? -28.510 -8.433 6.106 1.00 51.12 101 HIS A CA 1
ATOM 783 C C . HIS A 1 101 ? -29.736 -7.713 6.650 1.00 51.12 101 HIS A C 1
ATOM 785 O O . HIS A 1 101 ? -29.658 -6.897 7.566 1.00 51.12 101 HIS A O 1
ATOM 791 N N . ARG A 1 102 ? -30.868 -7.950 5.983 1.00 49.03 102 ARG A N 1
ATOM 792 C CA . ARG A 1 102 ? -32.172 -7.458 6.416 1.00 49.03 102 ARG A CA 1
ATOM 793 C C . ARG A 1 102 ? -32.449 -7.909 7.858 1.00 49.03 102 ARG A C 1
ATOM 795 O O . ARG A 1 102 ? -32.307 -9.099 8.137 1.00 49.03 102 ARG A O 1
ATOM 802 N N . PRO A 1 103 ? -32.912 -7.013 8.741 1.00 59.09 103 PRO A N 1
ATOM 803 C CA . PRO A 1 103 ? -33.481 -7.397 10.019 1.00 59.09 103 PRO A CA 1
ATOM 804 C C . PRO A 1 103 ? -34.982 -7.674 9.837 1.00 59.09 103 PRO A C 1
ATOM 806 O O . PRO A 1 103 ? -35.701 -6.823 9.323 1.00 59.09 103 PRO A O 1
ATOM 809 N N . ASN A 1 104 ? -35.474 -8.821 10.302 1.00 51.78 104 ASN A N 1
ATOM 810 C CA . ASN A 1 104 ? -36.880 -8.958 10.705 1.00 51.78 104 ASN A CA 1
ATOM 811 C C . ASN A 1 104 ? -36.859 -9.116 12.233 1.00 51.78 104 ASN A C 1
ATOM 813 O O . ASN A 1 104 ? -36.368 -10.116 12.744 1.00 51.78 104 ASN A O 1
ATOM 817 N N . PHE A 1 105 ? -37.094 -8.053 13.009 1.00 59.47 105 PHE A N 1
ATOM 818 C CA . PHE A 1 105 ? -38.417 -7.616 13.482 1.00 59.47 105 PHE A CA 1
ATOM 819 C C . PHE A 1 105 ? -39.317 -8.785 13.906 1.00 59.47 105 PHE A C 1
ATOM 821 O O . PHE A 1 105 ? -39.989 -9.377 13.071 1.00 59.47 105 PHE A O 1
ATOM 828 N N . LEU A 1 106 ? -39.366 -9.081 15.210 1.00 62.06 106 LEU A N 1
ATOM 829 C CA . LEU A 1 106 ? -40.466 -8.645 16.086 1.00 62.06 106 LEU A CA 1
ATOM 830 C C . LEU A 1 106 ? -40.258 -9.193 17.514 1.00 62.06 106 LEU A C 1
ATOM 832 O O . LEU A 1 106 ? -40.356 -10.390 17.762 1.00 62.06 106 LEU A O 1
ATOM 836 N N . LYS A 1 107 ? -40.007 -8.298 18.475 1.00 54.62 107 LYS A N 1
ATOM 837 C CA . LYS A 1 107 ? -40.267 -8.536 19.904 1.00 54.62 107 LYS A CA 1
ATOM 838 C C . LYS A 1 107 ? -41.622 -7.911 20.236 1.00 54.62 107 LYS A C 1
ATOM 840 O O . LYS A 1 107 ? -41.729 -6.696 20.088 1.00 54.62 107 LYS A O 1
ATOM 845 N N . ARG A 1 108 ? -42.576 -8.684 20.775 1.00 46.75 108 ARG A N 1
ATOM 846 C CA . ARG A 1 108 ? -43.387 -8.308 21.957 1.00 46.75 108 ARG A CA 1
ATOM 847 C C . ARG A 1 108 ? -44.300 -9.468 22.399 1.00 46.75 108 ARG A C 1
ATOM 849 O O . ARG A 1 108 ? -45.142 -9.910 21.628 1.00 46.75 108 ARG A O 1
ATOM 856 N N . SER A 1 109 ? -44.158 -9.901 23.650 1.00 48.94 109 SER A N 1
ATOM 857 C CA . SER A 1 109 ? -45.196 -10.610 24.416 1.00 48.94 109 SER A CA 1
ATOM 858 C C . SER A 1 109 ? -46.337 -9.662 24.801 1.00 48.94 109 SER A C 1
ATOM 860 O O . SER A 1 109 ? -46.053 -8.492 25.055 1.00 48.94 109 SER A O 1
ATOM 862 N N . ALA A 1 110 ? -47.564 -10.169 24.966 1.00 52.03 110 ALA A N 1
ATOM 863 C CA . ALA A 1 110 ? -48.436 -9.890 26.122 1.00 52.03 110 ALA A CA 1
ATOM 864 C C . ALA A 1 110 ? -49.749 -10.695 26.048 1.00 52.03 110 ALA A C 1
ATOM 866 O O . ALA A 1 110 ? -50.268 -10.965 24.971 1.00 52.03 110 ALA A O 1
ATOM 867 N N . MET A 1 111 ? -50.217 -11.057 27.241 1.00 46.97 111 MET A N 1
ATOM 868 C CA . MET A 1 111 ? -51.423 -11.795 27.617 1.00 46.97 111 MET A CA 1
ATOM 869 C C . MET A 1 111 ? -52.738 -11.192 27.099 1.00 46.97 111 MET A C 1
ATOM 871 O O . MET A 1 111 ? -52.886 -9.970 27.086 1.00 46.97 111 MET A O 1
ATOM 875 N N . ALA A 1 112 ? -53.708 -12.067 26.830 1.00 53.06 112 ALA A N 1
ATOM 876 C CA . ALA A 1 112 ? -55.124 -11.892 27.156 1.00 53.06 112 ALA A CA 1
ATOM 877 C C . ALA A 1 112 ? -55.742 -13.279 27.381 1.00 53.06 112 ALA A C 1
ATOM 879 O O . ALA A 1 112 ? -55.409 -14.186 26.583 1.00 53.06 112 ALA A O 1
#

Solvent-accessible surface area (backbone atoms only — not comparable to full-atom values): 7282 Å² total; per-residue (Å²): 133,87,79,80,58,76,69,64,56,68,72,44,42,71,76,86,57,48,78,64,54,49,47,52,44,50,44,49,52,52,52,46,33,76,76,66,66,54,69,94,40,74,68,57,50,55,21,58,76,46,49,86,56,19,60,76,62,62,69,58,69,71,55,50,45,53,55,49,65,68,24,70,83,72,48,55,69,73,56,45,53,62,52,41,67,71,29,51,86,82,73,80,82,77,74,76,82,78,79,81,73,81,83,80,89,83,90,81,89,82,91,133

Radius of gyration: 19.59 Å; Cα contacts (8 Å, |Δi|>4): 57; chains: 1; bounding box: 67×33×45 Å